Protein AF-A0A2V9A9D9-F1 (afdb_monomer)

Secondary structure (DSSP, 8-state):
--TTGGG---SSHHHHHHHHHHHHHHHHHTGGGGSTT--SS-HHHHHHHHHHHHHHHHTTT---HHHHHHHHHHHHHHHHHHHTT--HHHHHHHT--SHHHHHHHTT-------------

Foldseek 3Di:
DLPPLQPDDDPDPVSVVVSVVCVVCVVVLCCVVVDPPDDNDCVVVCVLVVVVVVVCVVVVNDDDPVRVVVVSVVVVLVVLCVVLVHDSVVVVVVPDPDPCVSCVRSVNDPDPDPDPPPDD

Sequence (120 aa):
MPAAVGKAEFSSPLANKYQKRCQKSGEKMFTFLDHDGVPWNNNNAEHAIKLFAKYRRNVDGYFTERTLQEYLVLATVFETCEFNNLNILKFMLSKETTLVGLLSMAGRKPERNFPIELCG

Structure (mmCIF, N/CA/C/O backbone):
data_AF-A0A2V9A9D9-F1
#
_entry.id   AF-A0A2V9A9D9-F1
#
loop_
_atom_site.group_PDB
_atom_site.id
_atom_site.type_symbol
_atom_site.label_atom_id
_atom_site.label_alt_id
_atom_site.label_comp_id
_atom_site.label_asym_id
_atom_site.label_entity_id
_atom_site.label_seq_id
_atom_site.pdbx_PDB_ins_code
_atom_site.Cartn_x
_atom_site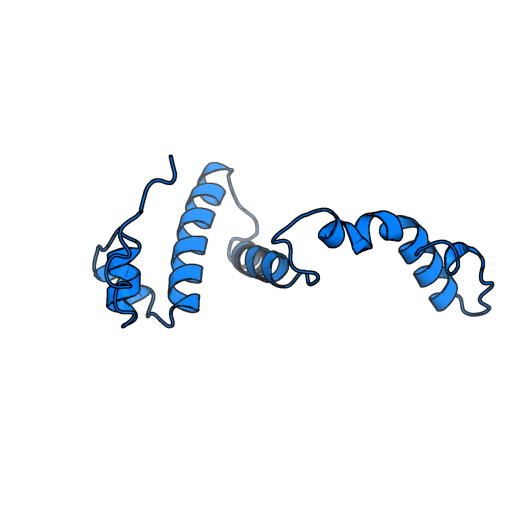.Cartn_y
_atom_site.Cartn_z
_atom_site.occupancy
_atom_site.B_iso_or_equiv
_atom_site.auth_seq_id
_atom_site.auth_comp_id
_atom_site.auth_asym_id
_atom_site.auth_atom_id
_atom_site.pdbx_PDB_model_num
ATOM 1 N N . MET A 1 1 ? 5.053 -19.189 -25.093 1.00 53.00 1 MET A N 1
ATOM 2 C CA . MET A 1 1 ? 4.813 -18.243 -26.211 1.00 53.00 1 MET A CA 1
ATOM 3 C C . MET A 1 1 ? 5.550 -16.903 -25.996 1.00 53.00 1 MET A C 1
ATOM 5 O O . MET A 1 1 ? 4.927 -15.965 -25.522 1.00 53.00 1 MET A O 1
ATOM 9 N N . PRO A 1 2 ? 6.855 -16.778 -26.338 1.00 52.12 2 PRO A N 1
ATOM 10 C CA . PRO A 1 2 ? 7.458 -15.457 -26.620 1.00 52.12 2 PRO A CA 1
ATOM 11 C C . PRO A 1 2 ? 8.317 -15.389 -27.907 1.00 52.12 2 PRO A C 1
ATOM 13 O O . PRO A 1 2 ? 8.799 -14.322 -28.277 1.00 52.12 2 PRO A O 1
ATOM 16 N N . ALA A 1 3 ? 8.501 -16.498 -28.630 1.00 53.12 3 ALA A N 1
ATOM 17 C CA . ALA A 1 3 ? 9.514 -16.602 -29.688 1.00 53.12 3 ALA A CA 1
ATOM 18 C C . ALA A 1 3 ? 9.239 -15.769 -30.962 1.00 53.12 3 ALA A C 1
ATOM 20 O O . ALA A 1 3 ? 10.168 -15.501 -31.722 1.00 53.12 3 ALA A O 1
ATOM 21 N N . ALA A 1 4 ? 7.989 -15.358 -31.210 1.00 59.34 4 ALA A N 1
ATOM 22 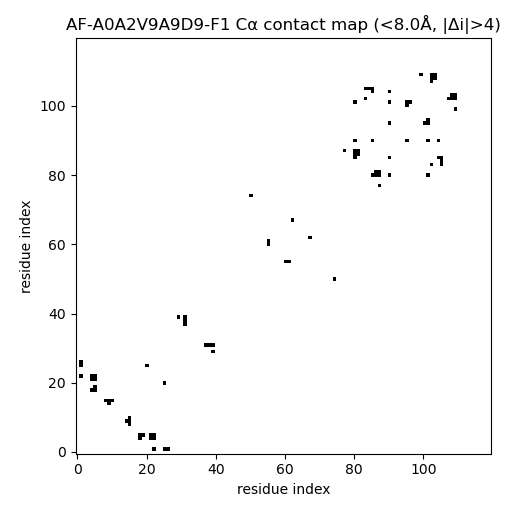C CA . ALA A 1 4 ? 7.596 -14.705 -32.463 1.00 59.34 4 ALA A CA 1
ATOM 23 C C . ALA A 1 4 ? 7.826 -13.182 -32.470 1.00 59.34 4 ALA A C 1
ATOM 25 O O . ALA A 1 4 ? 8.273 -12.631 -33.473 1.00 59.34 4 ALA A O 1
ATOM 26 N N . VAL A 1 5 ? 7.588 -12.492 -31.346 1.00 62.19 5 VAL A N 1
ATOM 27 C CA . VAL A 1 5 ? 7.702 -11.020 -31.273 1.00 62.19 5 VAL A CA 1
ATOM 28 C C . VAL A 1 5 ? 9.143 -10.559 -31.469 1.00 62.19 5 VAL A C 1
ATOM 30 O O . VAL A 1 5 ? 9.383 -9.509 -32.058 1.00 62.19 5 VAL A O 1
ATOM 33 N N . GLY A 1 6 ? 10.119 -11.348 -31.020 1.00 64.38 6 GLY A N 1
ATOM 34 C CA . GLY A 1 6 ? 11.521 -10.958 -31.090 1.00 64.38 6 GLY A CA 1
ATOM 35 C C . GLY A 1 6 ? 12.153 -10.998 -32.486 1.00 64.38 6 GLY A C 1
ATOM 36 O O . GLY A 1 6 ? 13.247 -10.471 -32.633 1.00 64.38 6 GLY A O 1
ATOM 37 N N . LYS A 1 7 ? 11.494 -11.609 -33.480 1.00 74.06 7 LYS A N 1
ATOM 38 C CA . LYS A 1 7 ? 12.039 -11.824 -34.834 1.00 74.06 7 LYS A CA 1
ATOM 39 C C . LYS A 1 7 ? 11.367 -10.978 -35.921 1.00 74.06 7 LYS A C 1
ATOM 41 O O . LYS A 1 7 ? 11.793 -11.028 -37.067 1.00 74.06 7 LYS A O 1
ATOM 46 N N . ALA A 1 8 ? 10.306 -10.248 -35.586 1.00 80.81 8 ALA A N 1
ATOM 47 C CA . ALA A 1 8 ? 9.589 -9.408 -36.540 1.00 80.81 8 ALA A CA 1
ATOM 48 C C . ALA A 1 8 ? 10.359 -8.107 -36.818 1.00 80.81 8 ALA A C 1
ATOM 50 O O . ALA A 1 8 ? 10.841 -7.469 -35.886 1.00 80.81 8 ALA A O 1
ATOM 51 N N . GLU A 1 9 ? 10.457 -7.689 -38.079 1.00 84.50 9 GLU A N 1
ATOM 52 C CA . GLU A 1 9 ? 11.030 -6.386 -38.426 1.00 84.50 9 GLU A CA 1
ATOM 53 C C . GLU A 1 9 ? 9.939 -5.316 -38.459 1.00 84.50 9 GLU A C 1
ATOM 55 O O . GLU A 1 9 ? 8.902 -5.479 -39.105 1.00 84.50 9 GLU A O 1
ATOM 60 N N . PHE A 1 10 ? 10.171 -4.204 -37.759 1.00 87.88 10 PHE A N 1
ATOM 61 C CA . PHE A 1 10 ? 9.245 -3.079 -37.730 1.00 87.88 10 PHE A CA 1
ATOM 62 C C . PHE A 1 10 ? 9.896 -1.830 -38.322 1.00 87.88 10 PHE A C 1
ATOM 64 O O . PHE A 1 10 ? 10.992 -1.435 -37.930 1.00 87.88 10 PHE A O 1
ATOM 71 N N . SER A 1 11 ? 9.186 -1.145 -39.217 1.00 88.81 11 SER A N 1
ATOM 72 C CA . SER A 1 11 ? 9.627 0.138 -39.780 1.00 88.81 11 SER A CA 1
ATOM 73 C C . SER A 1 11 ? 9.459 1.303 -38.796 1.00 88.81 11 SER A C 1
ATOM 75 O O . SER A 1 11 ? 10.197 2.284 -38.847 1.00 88.81 11 SER A O 1
ATOM 77 N N . SER A 1 12 ? 8.503 1.199 -37.865 1.00 93.50 12 SER A N 1
ATOM 78 C CA . SER A 1 12 ? 8.211 2.255 -36.893 1.00 93.50 12 SER A CA 1
ATOM 79 C C . SER A 1 12 ? 9.208 2.250 -35.725 1.00 93.50 12 SER A C 1
ATOM 81 O O . SER A 1 12 ? 9.339 1.235 -35.029 1.00 93.50 12 SER A O 1
ATOM 83 N N . PRO A 1 13 ? 9.845 3.393 -35.402 1.00 90.38 13 PRO A N 1
ATOM 84 C CA . PRO A 1 13 ? 10.693 3.518 -34.215 1.00 90.38 13 PRO A CA 1
ATOM 85 C C . PRO A 1 13 ? 9.964 3.174 -32.908 1.00 90.38 13 PRO A C 1
ATOM 87 O O . PRO A 1 13 ? 10.569 2.635 -31.980 1.00 90.38 13 PRO A O 1
ATOM 90 N N . LEU A 1 14 ? 8.660 3.462 -32.826 1.00 92.75 14 LEU A N 1
ATOM 91 C CA . LEU A 1 14 ? 7.836 3.147 -31.659 1.00 92.75 14 LEU A CA 1
ATOM 92 C C . LEU A 1 14 ? 7.626 1.634 -31.518 1.00 92.75 14 LEU A C 1
ATOM 94 O O . LEU A 1 14 ? 7.806 1.088 -30.430 1.00 92.75 14 LEU A O 1
ATOM 98 N N . ALA A 1 15 ? 7.312 0.950 -32.619 1.00 90.12 15 ALA A N 1
ATOM 99 C CA . ALA A 1 15 ? 7.154 -0.503 -32.636 1.00 90.12 15 ALA A CA 1
ATOM 100 C C . ALA A 1 15 ? 8.461 -1.217 -32.248 1.00 90.12 15 ALA A C 1
ATOM 102 O O . ALA A 1 15 ? 8.442 -2.113 -31.407 1.00 90.12 15 ALA A O 1
ATOM 103 N N . ASN A 1 16 ? 9.609 -0.732 -32.736 1.00 90.19 16 ASN A N 1
ATOM 104 C CA . ASN A 1 16 ? 10.928 -1.229 -32.330 1.00 90.19 16 ASN A CA 1
ATOM 105 C C . ASN A 1 16 ? 11.202 -1.049 -30.823 1.00 90.19 16 ASN A C 1
ATOM 107 O O . ASN A 1 16 ? 11.803 -1.917 -30.186 1.00 90.19 16 ASN A O 1
ATOM 111 N N . LYS A 1 17 ? 10.745 0.054 -30.208 1.00 91.38 17 LYS A N 1
ATOM 112 C CA . LYS A 1 17 ? 10.837 0.241 -28.745 1.00 91.38 17 LYS A CA 1
ATOM 113 C C . LYS A 1 17 ? 9.975 -0.769 -27.986 1.00 91.38 17 LYS A C 1
ATOM 115 O O . LYS A 1 17 ? 10.447 -1.341 -27.002 1.00 91.38 17 LYS A O 1
ATOM 120 N N . TYR A 1 18 ? 8.739 -0.998 -28.430 1.00 89.94 18 TYR A N 1
ATOM 121 C CA . TYR A 1 18 ? 7.860 -1.993 -27.811 1.00 89.94 18 TYR A CA 1
ATOM 122 C C . TYR A 1 18 ? 8.417 -3.409 -27.950 1.00 89.94 18 TYR A C 1
ATOM 124 O O . TYR A 1 18 ? 8.463 -4.126 -26.956 1.00 89.94 18 TYR A O 1
ATOM 132 N N . GLN A 1 19 ? 8.938 -3.778 -29.123 1.00 89.50 19 GLN A N 1
ATOM 133 C CA . GLN A 1 19 ? 9.585 -5.070 -29.345 1.00 89.50 19 GLN A CA 1
ATOM 134 C C . GLN A 1 19 ? 10.734 -5.313 -28.359 1.00 89.50 19 GLN A C 1
ATOM 136 O O . GLN A 1 19 ? 10.745 -6.334 -27.672 1.00 89.50 19 GLN A O 1
ATOM 141 N N . LYS A 1 20 ? 11.658 -4.350 -28.225 1.00 88.50 20 LYS A N 1
ATOM 142 C CA . LYS A 1 20 ? 12.773 -4.431 -27.264 1.00 88.50 20 LYS A CA 1
ATOM 143 C C . LYS A 1 20 ? 12.283 -4.589 -25.824 1.00 88.50 20 LYS A C 1
ATOM 145 O O . LYS A 1 20 ? 12.862 -5.348 -25.048 1.00 88.50 20 LYS A O 1
ATOM 150 N N . ARG A 1 21 ? 11.205 -3.891 -25.448 1.00 88.38 21 ARG A N 1
ATOM 151 C CA . ARG A 1 21 ? 10.607 -4.008 -24.110 1.00 88.38 21 ARG A CA 1
ATOM 152 C C . ARG A 1 21 ? 9.985 -5.387 -23.889 1.00 88.38 21 ARG A C 1
ATOM 154 O O . ARG A 1 21 ? 10.241 -5.987 -22.853 1.00 88.38 21 ARG A O 1
ATOM 161 N N . CYS A 1 22 ? 9.228 -5.904 -24.854 1.00 87.44 22 CYS A N 1
ATOM 162 C CA . CYS A 1 22 ? 8.637 -7.240 -24.788 1.00 87.44 22 CYS A CA 1
ATOM 163 C C . CYS A 1 22 ? 9.705 -8.339 -24.733 1.00 87.44 22 CYS A C 1
ATOM 165 O O . CYS A 1 22 ? 9.540 -9.286 -23.980 1.00 87.44 22 CYS A O 1
ATOM 167 N N . GLN A 1 23 ? 10.819 -8.203 -25.458 1.00 86.88 23 GLN A N 1
ATOM 168 C CA . GLN A 1 23 ? 11.952 -9.131 -25.350 1.00 86.88 23 GLN A CA 1
ATOM 169 C C . GLN A 1 23 ? 12.575 -9.096 -23.947 1.00 86.88 23 GLN A C 1
ATOM 171 O O . GLN A 1 23 ? 12.781 -10.139 -23.340 1.00 86.88 23 GLN A O 1
ATOM 176 N N . LYS A 1 24 ? 12.831 -7.898 -23.402 1.00 86.06 24 LYS A N 1
ATOM 177 C CA . LYS A 1 24 ? 13.447 -7.736 -22.074 1.00 86.06 24 LYS A CA 1
ATOM 178 C C . LYS A 1 24 ? 12.546 -8.207 -20.929 1.00 86.06 24 LYS A C 1
ATOM 180 O O . LYS A 1 24 ? 13.035 -8.707 -19.921 1.00 86.06 24 LYS A O 1
ATOM 185 N N . SER A 1 25 ? 11.245 -7.955 -21.034 1.00 82.88 25 SER A N 1
ATOM 186 C CA . SER A 1 25 ? 10.277 -8.192 -19.958 1.00 82.88 25 SER A CA 1
ATOM 187 C C . SER A 1 25 ? 9.456 -9.467 -20.147 1.00 82.88 25 SER A C 1
ATOM 189 O O . SER A 1 25 ? 8.756 -9.852 -19.219 1.00 82.88 25 SER A O 1
ATOM 191 N N . GLY A 1 26 ? 9.527 -10.111 -21.314 1.00 80.94 26 GLY A N 1
ATOM 192 C CA . GLY A 1 26 ? 8.623 -11.187 -21.726 1.00 80.94 26 GLY A CA 1
ATOM 193 C C . GLY A 1 26 ? 8.647 -12.403 -20.811 1.00 80.94 26 GLY A C 1
ATOM 194 O O . GLY A 1 26 ? 7.585 -12.8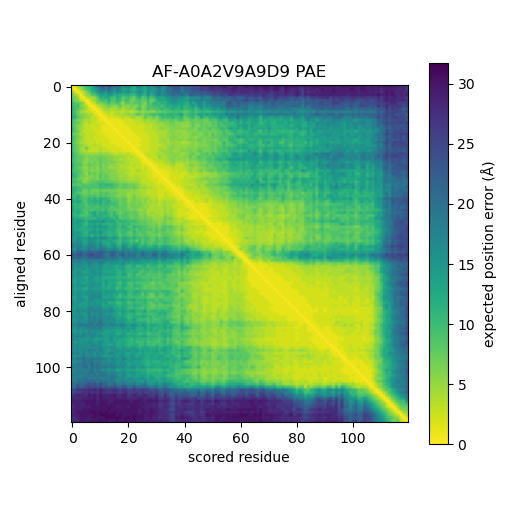97 -20.451 1.00 80.94 26 GLY A O 1
ATOM 195 N N . GLU A 1 27 ? 9.832 -12.826 -20.365 1.00 77.56 27 GLU A N 1
ATOM 196 C CA . GLU A 1 27 ? 9.980 -13.925 -19.397 1.00 77.56 27 GLU A CA 1
ATOM 197 C C . GLU A 1 27 ? 9.275 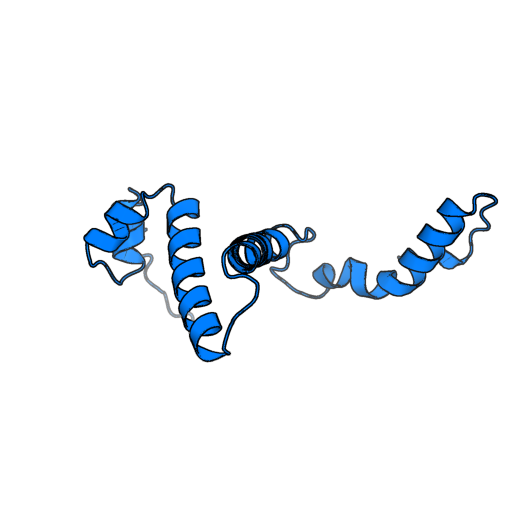-13.621 -18.070 1.00 77.56 27 GLU A C 1
ATOM 199 O O . GLU A 1 27 ? 8.676 -14.499 -17.464 1.00 77.56 27 GLU A O 1
ATOM 204 N N . LYS A 1 28 ? 9.278 -12.352 -17.649 1.00 82.56 28 LYS A N 1
ATOM 205 C CA . LYS A 1 28 ? 8.645 -11.899 -16.403 1.00 82.56 28 LYS A CA 1
ATOM 206 C C . LYS A 1 28 ? 7.163 -11.564 -16.563 1.00 82.56 28 LYS A C 1
ATOM 208 O O . LYS A 1 28 ? 6.487 -11.312 -15.577 1.00 82.56 28 LYS A O 1
ATOM 213 N N . MET A 1 29 ? 6.660 -11.492 -17.795 1.00 82.75 29 MET A N 1
ATOM 214 C CA . MET A 1 29 ? 5.308 -11.002 -18.080 1.00 82.75 29 MET A CA 1
ATOM 215 C C . MET A 1 29 ? 4.231 -12.041 -17.755 1.00 82.75 29 MET A C 1
ATOM 217 O O . MET A 1 29 ? 3.076 -11.680 -17.550 1.00 82.75 29 MET A O 1
ATOM 221 N N . PHE A 1 30 ? 4.620 -13.315 -17.702 1.00 84.19 30 PHE A N 1
ATOM 222 C CA . PHE A 1 30 ? 3.727 -14.453 -17.497 1.00 84.19 30 PHE A CA 1
ATOM 223 C C . PHE A 1 30 ? 4.033 -15.240 -16.221 1.00 84.19 30 PHE A C 1
ATOM 225 O O . PHE A 1 30 ? 3.489 -16.320 -16.048 1.00 84.19 30 PHE A O 1
ATOM 232 N N . THR A 1 31 ? 4.850 -14.702 -15.312 1.00 86.25 31 THR A N 1
ATOM 233 C CA . THR A 1 31 ? 5.229 -15.383 -14.059 1.00 86.25 31 THR A CA 1
ATOM 234 C C . THR A 1 31 ? 4.035 -15.728 -13.174 1.00 86.25 31 THR A C 1
ATOM 236 O O . THR A 1 31 ? 4.114 -16.649 -12.375 1.00 86.25 31 THR A O 1
ATOM 239 N N . PHE A 1 32 ? 2.906 -15.030 -13.319 1.00 85.06 32 PHE A N 1
ATOM 240 C CA . PHE A 1 32 ? 1.663 -15.381 -12.627 1.00 85.06 32 PHE A CA 1
ATOM 241 C C . PHE A 1 32 ? 1.111 -16.760 -13.037 1.00 85.06 32 PHE A C 1
ATOM 243 O O . PHE A 1 32 ? 0.333 -17.333 -12.290 1.00 85.06 32 PHE A O 1
ATOM 250 N N . LEU A 1 33 ? 1.495 -17.302 -14.202 1.00 89.06 33 LEU A N 1
ATOM 251 C CA . LEU A 1 33 ? 1.138 -18.669 -14.605 1.00 89.06 33 LEU A CA 1
ATOM 252 C C . LEU A 1 33 ? 1.901 -19.728 -13.800 1.00 89.06 33 LEU A C 1
ATOM 254 O O . LEU A 1 33 ? 1.434 -20.857 -13.705 1.00 89.06 33 LEU A O 1
ATOM 258 N N . ASP A 1 34 ? 3.048 -19.359 -13.227 1.00 90.88 34 ASP A N 1
ATOM 259 C CA . ASP A 1 34 ? 3.900 -20.246 -12.432 1.00 90.88 34 ASP A CA 1
ATOM 260 C C . ASP A 1 34 ? 3.589 -20.160 -10.922 1.00 90.88 34 ASP A C 1
ATOM 262 O O . ASP A 1 34 ? 4.198 -20.867 -10.117 1.00 90.88 34 ASP A O 1
ATOM 266 N N . HIS A 1 35 ? 2.662 -19.283 -10.512 1.00 88.44 35 HIS A N 1
ATOM 267 C CA . HIS A 1 35 ? 2.337 -19.021 -9.110 1.00 88.44 35 HIS A CA 1
ATOM 268 C C . HIS A 1 35 ? 0.823 -18.994 -8.869 1.00 88.44 35 HIS A C 1
ATOM 270 O O . HIS A 1 35 ? 0.129 -18.063 -9.284 1.00 88.44 35 HIS A O 1
ATOM 276 N N . ASP A 1 36 ? 0.320 -19.968 -8.110 1.00 91.00 36 ASP A N 1
ATOM 277 C CA . ASP A 1 36 ? -1.088 -20.013 -7.719 1.00 91.00 36 ASP A CA 1
ATOM 278 C C . ASP A 1 36 ? -1.493 -18.796 -6.873 1.00 91.00 36 ASP A C 1
ATOM 280 O O . ASP A 1 36 ? -0.747 -18.306 -6.023 1.00 91.00 36 ASP A O 1
ATOM 284 N N . GLY A 1 37 ? -2.710 -18.297 -7.108 1.00 86.25 37 GLY A N 1
ATOM 285 C CA . GLY A 1 37 ? -3.277 -17.164 -6.369 1.00 86.25 37 GLY A CA 1
ATOM 286 C C . GLY A 1 37 ? -2.738 -15.784 -6.767 1.00 86.25 37 GLY A C 1
ATOM 287 O O . GLY A 1 37 ? -3.219 -14.779 -6.240 1.00 86.25 37 GLY A O 1
ATOM 288 N N . VAL A 1 38 ? -1.794 -15.693 -7.712 1.00 85.69 38 VAL A N 1
ATOM 289 C CA . VAL A 1 38 ? -1.313 -14.410 -8.240 1.00 85.69 38 VAL A CA 1
ATOM 290 C C . VAL A 1 38 ? -2.212 -13.952 -9.396 1.00 85.69 38 VAL A C 1
ATOM 292 O O . VAL A 1 38 ? -2.316 -14.641 -10.413 1.00 85.69 38 VAL A O 1
ATOM 295 N N . PRO A 1 39 ? -2.880 -12.788 -9.294 1.00 86.50 39 PRO A N 1
ATOM 296 C CA . PRO A 1 39 ? -3.709 -12.287 -10.381 1.00 86.50 39 PRO A CA 1
ATOM 297 C C . PRO A 1 39 ? -2.850 -11.885 -11.586 1.00 86.50 39 PRO A C 1
ATOM 299 O O . PRO A 1 39 ? -1.756 -11.344 -11.448 1.00 86.50 39 PRO A O 1
ATOM 302 N N . TRP A 1 40 ? -3.398 -12.064 -12.788 1.00 86.31 40 TRP A N 1
ATOM 303 C CA . TRP A 1 40 ? -2.764 -11.631 -14.041 1.00 86.31 40 TRP A CA 1
ATOM 304 C C . TRP A 1 40 ? -2.598 -10.103 -14.146 1.00 86.31 40 TRP A C 1
ATOM 306 O O . TRP A 1 40 ? -1.812 -9.616 -14.959 1.00 86.31 40 TRP A O 1
ATOM 316 N N . ASN A 1 41 ? -3.362 -9.335 -13.358 1.00 86.62 41 ASN A N 1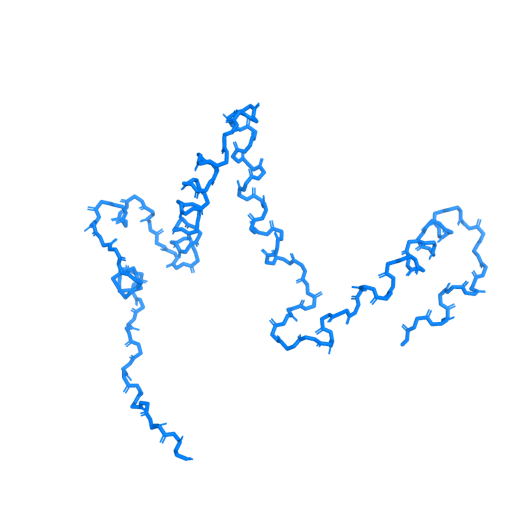
ATOM 317 C CA . ASN A 1 41 ? -3.330 -7.876 -13.341 1.00 86.62 41 ASN A CA 1
ATOM 318 C C . ASN A 1 41 ? -2.599 -7.346 -12.100 1.00 86.62 41 ASN A C 1
ATOM 320 O O . ASN A 1 41 ? -2.663 -7.922 -11.018 1.00 86.62 41 ASN A O 1
ATOM 324 N N . ASN A 1 42 ? -1.947 -6.193 -12.252 1.00 85.38 42 ASN A N 1
ATOM 325 C CA . ASN A 1 42 ? -1.151 -5.571 -11.195 1.00 85.38 42 ASN A CA 1
ATOM 326 C C . ASN A 1 42 ? -1.964 -4.627 -10.284 1.00 85.38 42 ASN A C 1
ATOM 328 O O . ASN A 1 42 ? -1.383 -3.819 -9.557 1.00 85.38 42 ASN A O 1
ATOM 332 N N . ASN A 1 43 ? -3.301 -4.687 -10.319 1.00 86.69 43 ASN A N 1
ATOM 333 C CA . ASN A 1 43 ? -4.143 -3.713 -9.618 1.00 86.69 43 ASN A CA 1
ATOM 334 C C . ASN A 1 43 ? -3.878 -3.731 -8.109 1.00 86.69 43 ASN A C 1
ATOM 336 O O . ASN A 1 43 ? -3.756 -2.669 -7.506 1.00 86.69 43 ASN A O 1
ATOM 340 N N . ASN A 1 44 ? -3.711 -4.916 -7.514 1.00 81.56 44 ASN A N 1
ATOM 341 C CA . ASN A 1 44 ? -3.457 -5.054 -6.078 1.00 81.56 44 ASN A CA 1
ATOM 342 C C . ASN A 1 44 ? -2.162 -4.342 -5.651 1.00 81.56 44 ASN A C 1
ATOM 344 O O . ASN A 1 44 ? -2.163 -3.589 -4.680 1.00 81.56 44 ASN A O 1
ATOM 348 N N . ALA A 1 45 ? -1.070 -4.512 -6.405 1.00 82.88 45 ALA A N 1
ATOM 349 C CA . ALA A 1 45 ? 0.194 -3.847 -6.091 1.00 82.88 45 ALA A CA 1
ATOM 350 C C . ALA A 1 45 ? 0.120 -2.331 -6.329 1.00 82.88 45 ALA A C 1
ATOM 352 O O . ALA A 1 45 ? 0.660 -1.550 -5.546 1.00 82.88 45 ALA A O 1
ATOM 353 N N . GLU A 1 46 ? -0.569 -1.890 -7.388 1.00 85.56 46 GLU A N 1
ATOM 354 C CA . GLU A 1 46 ? -0.810 -0.464 -7.607 1.00 85.56 46 GLU A CA 1
ATOM 355 C C . GLU A 1 46 ? -1.614 0.165 -6.472 1.00 85.56 46 GLU A C 1
ATOM 357 O O . GLU A 1 46 ? -1.289 1.271 -6.046 1.00 85.56 46 GLU A O 1
ATOM 362 N N . HIS A 1 47 ? -2.662 -0.510 -5.996 1.00 81.81 47 HIS A N 1
ATOM 363 C CA . HIS A 1 47 ? -3.473 -0.051 -4.871 1.00 81.81 47 HIS A CA 1
ATOM 364 C C . HIS A 1 47 ? -2.624 0.105 -3.605 1.00 81.81 47 HIS A C 1
ATOM 366 O O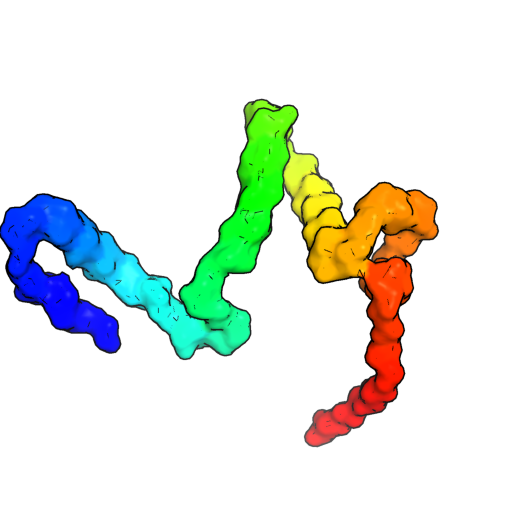 . HIS A 1 47 ? -2.598 1.202 -3.039 1.00 81.81 47 HIS A O 1
ATOM 372 N N . ALA A 1 48 ? -1.826 -0.911 -3.263 1.00 79.75 48 ALA A N 1
ATOM 373 C CA . ALA A 1 48 ? -0.923 -0.867 -2.114 1.00 79.75 48 ALA A CA 1
ATOM 374 C C . ALA A 1 48 ? 0.088 0.299 -2.196 1.00 79.75 48 ALA A C 1
ATOM 376 O O . ALA A 1 48 ? 0.310 1.026 -1.227 1.00 79.75 48 ALA A O 1
ATOM 377 N N . ILE A 1 49 ? 0.676 0.544 -3.375 1.00 82.56 49 ILE A N 1
ATOM 378 C CA . ILE A 1 49 ? 1.673 1.613 -3.563 1.00 82.56 49 ILE A CA 1
ATOM 379 C C . ILE A 1 49 ? 1.022 3.005 -3.655 1.00 82.56 49 ILE A C 1
ATOM 381 O O . ILE A 1 49 ? 1.632 3.997 -3.246 1.00 82.56 49 ILE A O 1
ATOM 385 N N . LYS A 1 50 ? -0.212 3.123 -4.169 1.00 84.19 50 LYS A N 1
ATOM 386 C CA . LYS A 1 50 ? -0.919 4.410 -4.330 1.00 84.19 50 LYS A CA 1
ATOM 387 C C . LYS A 1 50 ? -1.083 5.139 -3.001 1.00 84.19 50 LYS A C 1
ATOM 389 O O . LYS A 1 50 ? -0.909 6.360 -2.962 1.00 84.19 50 LYS A O 1
ATOM 394 N N . LEU A 1 51 ? -1.406 4.415 -1.932 1.00 78.56 51 LEU A N 1
ATOM 395 C CA . LEU A 1 51 ? -1.594 4.995 -0.605 1.00 78.56 51 LEU A CA 1
ATOM 396 C C . LEU A 1 51 ? -0.283 5.604 -0.083 1.00 78.56 51 LEU A C 1
ATOM 398 O O . LEU A 1 51 ? -0.242 6.781 0.283 1.00 78.56 51 LEU A O 1
ATOM 402 N N . PHE A 1 52 ? 0.815 4.856 -0.207 1.00 79.31 52 PHE A N 1
ATOM 403 C CA . PHE A 1 52 ? 2.156 5.332 0.127 1.00 79.31 52 PHE A CA 1
ATOM 404 C C . PHE A 1 52 ? 2.590 6.534 -0.728 1.00 79.31 52 PHE A C 1
ATOM 406 O O . PHE A 1 52 ? 3.100 7.524 -0.204 1.00 79.31 52 PHE A O 1
ATOM 413 N N . ALA A 1 53 ? 2.350 6.501 -2.041 1.00 84.38 53 ALA A N 1
ATOM 414 C CA . ALA A 1 53 ? 2.709 7.596 -2.941 1.00 84.38 53 ALA A CA 1
ATOM 415 C C . ALA A 1 53 ? 1.958 8.901 -2.620 1.00 84.38 53 ALA A C 1
ATOM 417 O O . ALA A 1 53 ? 2.524 9.987 -2.768 1.00 84.38 53 ALA A O 1
ATOM 418 N N . LYS A 1 54 ? 0.695 8.814 -2.176 1.00 82.88 54 LYS A N 1
ATOM 419 C CA . LYS A 1 54 ? -0.067 9.971 -1.680 1.00 82.88 54 LYS A CA 1
ATOM 420 C C . LYS A 1 54 ? 0.538 10.511 -0.387 1.00 82.88 54 LYS A C 1
ATOM 422 O O . LYS A 1 54 ? 0.795 11.705 -0.297 1.00 82.88 54 LYS A O 1
ATOM 427 N N . TYR A 1 55 ? 0.821 9.639 0.575 1.00 81.75 55 TYR A N 1
ATOM 428 C CA . TYR A 1 55 ? 1.380 10.043 1.862 1.00 81.75 55 TYR A CA 1
ATOM 429 C C . TYR A 1 55 ? 2.775 10.659 1.742 1.00 81.75 55 TYR A C 1
ATOM 431 O O . TYR A 1 55 ? 3.030 11.710 2.321 1.00 81.75 55 TYR A O 1
ATOM 439 N N . ARG A 1 56 ? 3.647 10.092 0.901 1.00 83.62 56 ARG A N 1
ATOM 440 C CA . ARG A 1 56 ? 4.979 10.647 0.627 1.00 83.62 56 ARG A CA 1
ATOM 441 C C . ARG A 1 56 ? 4.938 12.101 0.156 1.00 83.62 56 ARG A C 1
ATOM 443 O O . ARG A 1 56 ? 5.815 12.865 0.544 1.00 83.62 56 ARG A O 1
ATOM 450 N N . ARG A 1 57 ? 3.948 12.483 -0.661 1.00 84.38 57 ARG A N 1
ATOM 451 C CA . ARG A 1 57 ? 3.778 13.879 -1.103 1.00 84.38 57 ARG A CA 1
ATOM 452 C C . ARG A 1 57 ? 3.369 14.819 0.029 1.00 84.38 57 ARG A C 1
ATOM 454 O O . ARG A 1 57 ? 3.697 15.990 -0.044 1.00 84.38 57 ARG A O 1
ATOM 461 N N . ASN A 1 58 ? 2.666 14.320 1.042 1.00 80.69 58 ASN A N 1
ATOM 462 C CA . ASN A 1 58 ? 2.157 15.143 2.140 1.00 80.69 58 ASN A CA 1
ATOM 463 C C . ASN A 1 58 ? 3.192 15.376 3.253 1.00 80.69 58 ASN A C 1
ATOM 465 O O . ASN A 1 58 ? 2.997 16.262 4.074 1.00 80.69 58 ASN A O 1
ATOM 469 N N . VAL A 1 59 ? 4.253 14.563 3.312 1.00 79.12 59 VAL A N 1
ATOM 470 C CA . VAL A 1 59 ? 5.281 14.596 4.376 1.00 79.12 59 VAL A CA 1
ATOM 471 C C . VAL A 1 59 ? 6.661 14.972 3.807 1.00 79.12 59 VAL A C 1
ATOM 473 O O . VAL A 1 59 ? 7.691 14.718 4.424 1.00 79.12 59 VAL A O 1
ATOM 476 N N . ASP A 1 60 ? 6.705 15.520 2.587 1.00 78.00 60 ASP A N 1
ATOM 477 C CA . ASP A 1 60 ? 7.930 15.938 1.879 1.00 78.00 60 ASP A CA 1
ATOM 478 C C . ASP A 1 60 ? 9.048 14.874 1.828 1.00 78.00 60 ASP A C 1
ATOM 480 O O . ASP A 1 60 ? 10.230 15.169 1.670 1.00 78.00 60 ASP A O 1
ATOM 484 N N . GLY A 1 61 ? 8.679 13.593 1.919 1.00 71.44 61 GLY A N 1
ATOM 485 C CA . GLY A 1 61 ? 9.619 12.472 1.878 1.00 71.44 61 GLY A CA 1
ATOM 486 C C . GLY A 1 61 ? 10.453 12.245 3.143 1.00 71.44 61 GLY A C 1
ATOM 487 O O . GLY A 1 61 ? 11.328 11.378 3.110 1.00 71.44 61 GLY A O 1
ATOM 488 N N . TY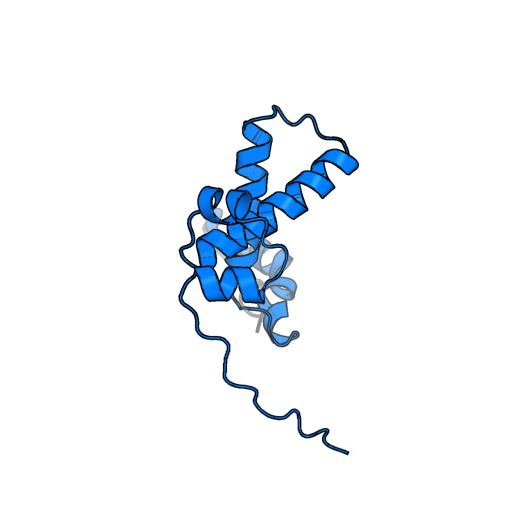R A 1 62 ? 10.189 12.949 4.246 1.00 75.62 62 TYR A N 1
ATOM 489 C CA . TYR A 1 62 ? 10.897 12.737 5.510 1.00 75.62 62 TYR A CA 1
ATOM 490 C C . TYR A 1 62 ? 10.348 11.516 6.254 1.00 75.62 62 TYR A C 1
ATOM 492 O O . TYR A 1 62 ? 9.358 11.599 6.980 1.00 75.62 62 TYR A O 1
ATOM 500 N N . PHE A 1 63 ? 11.020 10.373 6.102 1.00 81.38 63 PHE A N 1
ATOM 501 C CA . PHE A 1 63 ? 10.698 9.149 6.834 1.00 81.38 63 PHE A CA 1
ATOM 502 C C . PHE A 1 63 ? 11.941 8.513 7.448 1.00 81.38 63 PHE A C 1
ATOM 504 O O . PHE A 1 63 ? 13.017 8.501 6.856 1.00 81.38 63 PHE A O 1
ATOM 511 N N . THR A 1 64 ? 11.755 7.932 8.628 1.00 87.88 64 THR A N 1
ATOM 512 C CA . THR A 1 64 ? 12.650 6.913 9.179 1.00 87.88 64 THR A CA 1
ATOM 513 C C . THR A 1 64 ? 12.039 5.544 8.901 1.00 87.88 64 THR A C 1
ATOM 515 O O . THR A 1 64 ? 10.833 5.441 8.676 1.00 87.88 64 THR A O 1
ATOM 518 N N . GLU A 1 65 ? 12.836 4.479 8.951 1.00 88.50 65 GLU A N 1
ATOM 519 C CA . GLU A 1 65 ? 12.315 3.113 8.819 1.00 88.50 65 GLU A CA 1
ATOM 520 C C . GLU A 1 65 ? 11.189 2.833 9.829 1.00 88.50 65 GLU A C 1
ATOM 522 O O . GLU A 1 65 ? 10.129 2.335 9.454 1.00 88.50 65 GLU A O 1
ATOM 527 N N . ARG A 1 66 ? 11.372 3.257 11.086 1.00 91.06 66 ARG A N 1
ATOM 528 C CA . ARG A 1 66 ? 10.371 3.110 12.150 1.00 91.06 66 ARG A CA 1
ATOM 529 C C . ARG A 1 66 ? 9.055 3.810 11.811 1.00 91.06 66 ARG A C 1
ATOM 531 O O . ARG A 1 66 ? 8.001 3.185 11.849 1.00 91.06 66 ARG A O 1
ATOM 538 N N . THR A 1 67 ? 9.106 5.097 11.460 1.00 87.94 67 THR A N 1
ATOM 539 C CA . THR A 1 67 ? 7.883 5.863 11.159 1.00 87.94 67 THR A CA 1
ATOM 540 C C . THR A 1 67 ? 7.175 5.339 9.913 1.00 87.94 67 THR A C 1
ATOM 542 O O . THR A 1 67 ? 5.950 5.397 9.828 1.00 87.94 67 THR A O 1
ATOM 545 N N . LEU A 1 68 ? 7.925 4.784 8.957 1.00 88.12 68 LEU A N 1
ATOM 546 C CA . LEU A 1 68 ? 7.354 4.127 7.790 1.00 88.12 68 LEU A CA 1
ATOM 547 C C . LEU A 1 68 ? 6.630 2.826 8.162 1.00 88.12 68 LEU A C 1
ATOM 549 O O . LEU A 1 68 ? 5.516 2.607 7.694 1.00 88.12 68 LEU A O 1
ATOM 553 N N . GLN A 1 69 ? 7.221 1.987 9.013 1.00 89.81 69 GLN A N 1
ATOM 554 C CA . GLN A 1 69 ? 6.580 0.761 9.500 1.00 89.81 69 GLN A CA 1
ATOM 555 C C . GLN A 1 69 ? 5.285 1.067 10.268 1.00 89.81 69 GLN A C 1
ATOM 557 O O . GLN A 1 69 ? 4.252 0.460 9.991 1.00 89.81 69 GLN A O 1
ATOM 562 N N . GLU A 1 70 ? 5.310 2.056 11.166 1.00 90.38 70 GLU A N 1
ATOM 563 C CA . GLU A 1 70 ? 4.126 2.522 11.906 1.00 90.38 70 GLU A CA 1
ATOM 564 C C . GLU A 1 70 ? 3.024 3.015 10.953 1.00 90.38 70 GLU A C 1
ATOM 566 O O . GLU A 1 70 ? 1.853 2.655 11.095 1.00 90.38 70 GLU A O 1
ATOM 571 N N . TYR A 1 71 ? 3.401 3.789 9.931 1.00 88.62 71 TYR A N 1
ATOM 572 C CA . TYR A 1 71 ? 2.466 4.255 8.914 1.00 88.62 71 TYR A CA 1
ATOM 573 C C . TYR A 1 71 ? 1.859 3.105 8.100 1.00 88.62 71 TYR A C 1
ATOM 575 O O . TYR A 1 71 ? 0.659 3.119 7.835 1.00 88.62 71 TYR A O 1
ATOM 583 N N . LEU A 1 72 ? 2.652 2.101 7.715 1.00 89.31 72 LEU A N 1
ATOM 584 C CA . LEU A 1 72 ? 2.162 0.958 6.939 1.00 89.31 72 LEU A CA 1
ATOM 585 C C . LEU A 1 72 ? 1.124 0.139 7.716 1.00 89.31 72 LEU A C 1
ATOM 587 O O . LEU A 1 72 ? 0.142 -0.302 7.126 1.00 89.31 72 LEU A O 1
ATOM 591 N N . VAL A 1 73 ? 1.284 -0.009 9.033 1.00 90.94 73 VAL A N 1
ATOM 592 C CA . VAL A 1 73 ? 0.262 -0.641 9.885 1.00 90.94 73 VAL A CA 1
ATOM 593 C C . VAL A 1 73 ? -1.034 0.172 9.883 1.00 90.94 73 VAL A C 1
ATOM 595 O O . VAL A 1 73 ? -2.120 -0.380 9.735 1.00 90.94 73 VAL A O 1
ATOM 598 N N . LEU A 1 74 ? -0.947 1.497 10.003 1.00 90.25 74 LEU A N 1
ATOM 599 C CA . LEU A 1 74 ? -2.130 2.356 9.949 1.00 90.25 74 LEU A CA 1
ATOM 600 C C . LEU A 1 74 ? -2.822 2.299 8.575 1.00 90.25 74 LEU A C 1
ATOM 602 O O . LEU A 1 74 ? -4.048 2.242 8.480 1.00 90.25 74 LEU A O 1
ATOM 606 N N . ALA A 1 75 ? -2.023 2.287 7.510 1.00 88.69 75 ALA A N 1
ATOM 607 C CA . ALA A 1 75 ? -2.474 2.213 6.130 1.00 88.69 75 ALA A CA 1
ATOM 608 C C . ALA A 1 75 ? -3.267 0.928 5.846 1.00 88.69 75 ALA A C 1
ATOM 610 O O . ALA A 1 75 ? -4.335 1.009 5.241 1.00 88.69 75 ALA A O 1
ATOM 611 N N . THR A 1 76 ? -2.808 -0.231 6.328 1.00 88.75 76 THR A N 1
ATOM 612 C CA . THR A 1 76 ? -3.532 -1.502 6.144 1.00 88.75 76 THR A CA 1
ATOM 613 C C . THR A 1 76 ? -4.861 -1.525 6.899 1.00 88.75 76 THR A C 1
ATOM 615 O O . THR A 1 76 ? -5.852 -2.042 6.378 1.00 88.75 76 THR A O 1
ATOM 618 N N . VAL A 1 77 ? -4.933 -0.914 8.087 1.00 90.06 77 VAL A N 1
ATOM 619 C CA . VAL A 1 77 ? -6.194 -0.756 8.833 1.00 90.06 77 VAL A CA 1
ATOM 620 C C . VAL A 1 77 ? -7.187 0.113 8.058 1.00 90.06 77 VAL A C 1
ATOM 622 O O . VAL A 1 77 ? -8.354 -0.259 7.921 1.00 90.06 77 VAL A O 1
ATOM 625 N N . PHE A 1 78 ? -6.737 1.249 7.517 1.00 89.69 78 PHE A N 1
ATOM 626 C CA . PHE A 1 78 ? -7.584 2.133 6.710 1.00 89.69 78 PHE A CA 1
ATOM 627 C C . PHE A 1 78 ? -8.072 1.447 5.440 1.00 89.69 78 PHE A C 1
ATOM 629 O O . PHE A 1 78 ? -9.262 1.486 5.145 1.00 89.69 78 PHE A O 1
ATOM 636 N N . GLU A 1 79 ? -7.176 0.770 4.729 1.00 87.25 79 GLU A N 1
ATOM 637 C CA . GLU A 1 79 ? -7.517 0.034 3.518 1.00 87.25 79 GLU A CA 1
ATOM 638 C C . GLU A 1 79 ? -8.537 -1.078 3.815 1.00 87.25 79 GLU A C 1
ATOM 640 O O . GLU A 1 79 ? -9.528 -1.217 3.102 1.00 87.25 79 GLU A O 1
ATOM 645 N N . THR A 1 80 ? -8.382 -1.793 4.933 1.00 89.00 80 THR A N 1
ATOM 646 C CA . THR A 1 80 ? -9.358 -2.798 5.383 1.00 89.00 80 THR A CA 1
ATOM 647 C C . THR A 1 80 ? -10.720 -2.173 5.696 1.00 89.00 80 THR A C 1
ATOM 649 O O . THR A 1 80 ? -11.749 -2.755 5.353 1.00 89.00 80 THR A O 1
ATOM 652 N N . CYS A 1 81 ? -10.764 -0.990 6.317 1.00 91.06 81 CYS A N 1
ATOM 653 C CA . CYS A 1 81 ? -12.022 -0.278 6.555 1.00 91.06 81 CYS A CA 1
ATOM 654 C C . CYS A 1 81 ? -12.705 0.106 5.233 1.00 91.06 81 CYS A C 1
ATOM 656 O O . CYS A 1 81 ? -13.886 -0.188 5.052 1.00 91.06 81 CYS A O 1
ATOM 658 N N . GLU A 1 82 ? -11.959 0.686 4.290 1.00 88.44 82 GLU A N 1
ATOM 659 C CA . GLU A 1 82 ? -12.465 1.075 2.967 1.00 88.44 82 GLU A CA 1
ATOM 660 C C . GLU A 1 82 ? -13.004 -0.136 2.187 1.00 88.44 82 GLU A C 1
ATOM 662 O O . GLU A 1 82 ? -14.131 -0.105 1.694 1.00 88.44 82 GLU A O 1
ATOM 667 N N . PHE A 1 83 ? -12.270 -1.257 2.162 1.00 86.88 83 PHE A N 1
ATOM 668 C CA . PHE A 1 83 ? -12.717 -2.509 1.529 1.00 86.88 83 PHE A CA 1
ATOM 669 C C . PHE A 1 83 ? -14.008 -3.081 2.130 1.00 86.88 83 PHE A C 1
ATOM 671 O O . PHE A 1 83 ? -14.733 -3.829 1.468 1.00 86.88 83 PHE A O 1
ATOM 678 N N . ASN A 1 84 ? -14.297 -2.758 3.390 1.00 88.62 84 ASN A N 1
ATOM 679 C CA . ASN A 1 84 ? -15.498 -3.190 4.095 1.00 88.62 84 ASN A CA 1
ATOM 680 C C . ASN A 1 84 ? -16.571 -2.091 4.177 1.00 88.62 84 ASN A C 1
ATOM 682 O O . ASN A 1 84 ? -17.562 -2.277 4.878 1.00 88.62 84 ASN A O 1
ATOM 686 N N . ASN A 1 85 ? -16.408 -0.978 3.450 1.00 90.06 85 ASN A N 1
ATOM 687 C CA . ASN A 1 85 ? -17.326 0.164 3.450 1.00 90.06 85 ASN A CA 1
ATOM 688 C C . ASN A 1 85 ? -17.609 0.708 4.867 1.00 90.06 85 ASN A C 1
ATOM 690 O O . ASN A 1 85 ? -18.734 1.068 5.222 1.00 90.06 85 ASN A O 1
ATOM 694 N N . LEU A 1 86 ? -16.568 0.722 5.700 1.00 92.50 86 LEU A N 1
ATOM 695 C CA . LEU A 1 86 ? -16.605 1.174 7.080 1.00 92.50 86 LEU A CA 1
ATOM 696 C C . LEU A 1 86 ? -1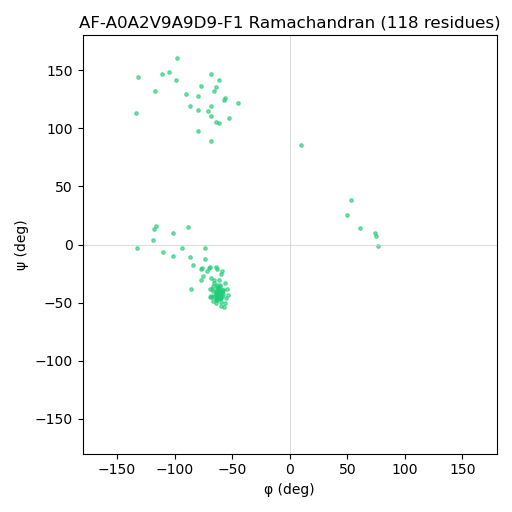6.087 2.596 7.224 1.00 92.50 86 LEU A C 1
ATOM 698 O O . LEU A 1 86 ? -15.060 2.968 6.665 1.00 92.50 86 LEU A O 1
ATOM 702 N N . ASN A 1 87 ? -16.736 3.369 8.093 1.00 92.75 87 ASN A N 1
ATOM 703 C CA . ASN A 1 87 ? -16.198 4.658 8.494 1.00 92.75 87 ASN A CA 1
ATOM 704 C C . ASN A 1 87 ? -14.967 4.466 9.400 1.00 92.75 87 ASN A C 1
ATOM 706 O O . ASN A 1 87 ? -15.085 3.977 10.525 1.00 92.75 87 ASN A O 1
ATOM 710 N N . ILE A 1 88 ? -13.803 4.903 8.915 1.00 92.44 88 ILE A N 1
ATOM 711 C CA . ILE A 1 88 ? -12.504 4.764 9.591 1.00 92.44 88 ILE A CA 1
ATOM 712 C C . ILE A 1 88 ? -12.516 5.371 11.001 1.00 92.44 88 ILE A C 1
ATOM 714 O O . ILE A 1 88 ? -12.050 4.744 11.950 1.00 92.44 88 ILE A O 1
ATOM 718 N N . LEU A 1 89 ? -13.061 6.582 11.163 1.00 93.31 89 LEU A N 1
ATOM 719 C CA . LEU A 1 89 ? -13.092 7.265 12.462 1.00 93.31 89 LEU A CA 1
ATOM 720 C C . LEU A 1 89 ? -13.990 6.528 13.456 1.00 93.31 89 LEU A C 1
ATOM 722 O O . LEU A 1 89 ? -13.628 6.378 14.620 1.00 93.31 89 LEU A O 1
ATOM 726 N N . LYS A 1 90 ? -15.133 6.012 12.992 1.00 93.31 90 LYS A N 1
ATOM 727 C CA . LYS A 1 90 ? -16.024 5.183 1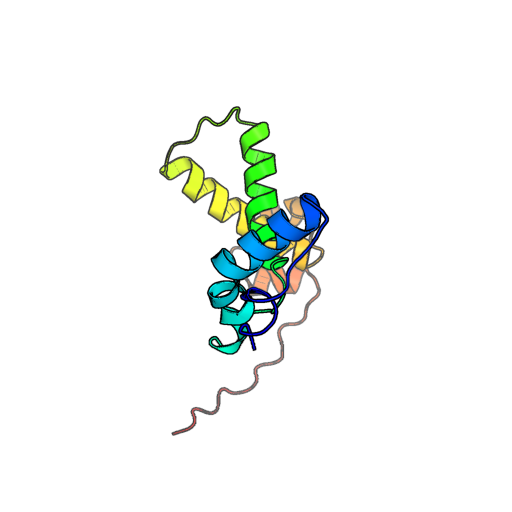3.809 1.00 93.31 90 LYS A CA 1
ATOM 728 C C . LYS A 1 90 ? -15.316 3.916 14.292 1.00 93.31 90 LYS A C 1
ATOM 730 O O . LYS A 1 90 ? -15.470 3.559 15.455 1.00 93.31 90 LYS A O 1
ATOM 735 N N . PHE A 1 91 ? -14.535 3.262 13.429 1.00 93.81 91 PHE A N 1
ATOM 736 C CA . PHE A 1 91 ? -13.730 2.102 13.814 1.00 93.81 91 PHE A CA 1
ATOM 737 C C . PHE A 1 91 ? -12.652 2.481 14.839 1.00 93.81 91 PHE A C 1
ATOM 739 O O . PHE A 1 91 ? -12.607 1.897 15.917 1.00 93.81 91 PHE A O 1
ATOM 746 N N . MET A 1 92 ? -11.863 3.525 14.582 1.00 92.44 92 MET A N 1
ATOM 747 C CA . MET A 1 92 ? -10.814 3.980 15.506 1.00 92.44 92 MET A CA 1
ATOM 748 C C . MET A 1 92 ? -11.350 4.352 16.896 1.00 92.44 92 MET A C 1
ATOM 750 O O . MET A 1 92 ? -10.734 4.037 17.912 1.00 92.44 92 MET A O 1
ATOM 754 N N . LEU A 1 93 ? -12.524 4.988 16.958 1.00 94.56 93 LEU A N 1
ATOM 755 C CA . LEU A 1 93 ? -13.167 5.369 18.218 1.00 94.56 93 LEU A CA 1
ATOM 756 C C . LEU A 1 93 ? -13.832 4.193 18.947 1.00 94.56 93 LEU A C 1
ATOM 758 O O . LEU A 1 93 ? -14.056 4.285 20.153 1.00 94.56 93 LEU A O 1
ATOM 762 N N . SER A 1 94 ? -14.128 3.091 18.249 1.00 93.56 94 SER A N 1
ATOM 763 C CA . SER A 1 94 ? -14.728 1.893 18.855 1.00 93.56 94 SER A CA 1
ATOM 764 C C . SER A 1 94 ? -13.778 1.145 19.794 1.00 93.56 94 SER A C 1
ATOM 766 O O . SER A 1 94 ? -14.240 0.389 20.642 1.00 93.56 94 SER A O 1
ATOM 768 N N . LYS A 1 95 ? -12.461 1.377 19.663 1.00 91.69 95 LYS A N 1
ATOM 769 C CA . LYS A 1 95 ? -11.386 0.623 20.334 1.00 91.69 95 LYS A CA 1
ATOM 770 C C . LYS A 1 95 ? -11.354 -0.870 19.986 1.00 91.69 95 LYS A C 1
ATOM 772 O O . LYS A 1 95 ? -10.667 -1.630 20.664 1.00 91.69 95 LYS A O 1
ATOM 777 N N . GLU A 1 96 ? -12.058 -1.285 18.935 1.00 91.25 96 GLU A N 1
ATOM 778 C CA . GLU A 1 96 ? -11.950 -2.639 18.411 1.00 91.25 96 GLU A CA 1
ATOM 779 C C . GLU A 1 96 ? -10.554 -2.886 17.846 1.00 91.25 96 GLU A C 1
ATOM 781 O O . GLU A 1 96 ? -10.014 -2.095 17.075 1.00 91.25 96 GLU A O 1
ATOM 786 N N . THR A 1 97 ? -9.971 -4.016 18.229 1.00 91.00 97 THR A N 1
ATOM 787 C CA . THR A 1 97 ? -8.628 -4.435 17.800 1.00 91.00 97 THR A CA 1
ATOM 788 C C . THR A 1 97 ? -8.656 -5.748 17.026 1.00 91.00 97 THR A C 1
ATOM 790 O O . THR A 1 97 ? -7.611 -6.272 16.646 1.00 91.00 97 THR A O 1
ATOM 793 N N . THR A 1 98 ? -9.851 -6.290 16.777 1.00 91.19 98 THR A N 1
ATOM 794 C CA . THR A 1 98 ? -10.035 -7.595 16.143 1.00 91.19 98 THR A CA 1
ATOM 795 C C . THR A 1 98 ? -10.630 -7.462 14.748 1.00 91.19 98 THR A C 1
ATOM 797 O O . THR A 1 98 ? -11.478 -6.606 14.482 1.00 91.19 98 THR A O 1
ATOM 800 N N . LEU A 1 99 ? -10.233 -8.369 13.852 1.00 87.88 99 LEU A N 1
ATOM 801 C CA . LEU A 1 99 ? -10.840 -8.467 12.525 1.00 87.88 99 LEU A CA 1
ATOM 802 C C . LEU A 1 99 ? -12.335 -8.803 12.626 1.00 87.88 99 LEU A C 1
ATOM 804 O O . LEU A 1 99 ? -13.136 -8.258 11.878 1.00 87.88 99 LEU A O 1
ATOM 808 N N . VAL A 1 100 ? -12.726 -9.655 13.578 1.00 89.50 100 VAL A N 1
ATOM 809 C CA . VAL A 1 100 ? -14.135 -10.020 13.803 1.00 89.50 100 VAL A CA 1
ATOM 810 C C . VAL A 1 100 ? -14.962 -8.801 14.221 1.00 89.50 100 VAL A C 1
ATOM 812 O O . VAL A 1 100 ? -16.044 -8.595 13.675 1.00 89.50 100 VAL A O 1
ATOM 815 N N . GLY A 1 101 ? -14.445 -7.969 15.131 1.00 89.38 101 GLY A N 1
ATOM 816 C CA . GLY A 1 101 ? -15.079 -6.716 15.544 1.00 89.38 101 GLY A CA 1
ATOM 817 C C . GLY A 1 101 ? -15.249 -5.751 14.373 1.00 89.38 101 GLY A C 1
ATOM 818 O O . GLY A 1 101 ? -16.353 -5.259 14.137 1.00 89.38 101 GLY A O 1
ATOM 819 N N . LEU A 1 102 ? -14.200 -5.574 13.560 1.00 90.44 102 LEU A N 1
ATOM 820 C CA . LEU A 1 102 ? -14.264 -4.783 12.327 1.00 90.44 102 LEU A CA 1
ATOM 821 C C . LEU A 1 102 ? -15.354 -5.311 11.381 1.00 90.44 102 LEU A C 1
ATOM 823 O O . LEU A 1 102 ? -16.244 -4.566 10.983 1.00 90.44 102 LEU A O 1
ATOM 827 N N . LEU A 1 103 ? -15.337 -6.602 11.046 1.00 90.62 103 LEU A N 1
ATOM 828 C CA . LEU A 1 103 ? -16.310 -7.204 10.128 1.00 90.62 103 LEU A CA 1
ATOM 829 C C . LEU A 1 103 ? -17.752 -7.100 10.652 1.00 90.62 103 LEU A C 1
ATOM 831 O O . LEU A 1 103 ? -18.664 -6.788 9.885 1.00 90.62 103 LEU A O 1
ATOM 835 N N . SER A 1 104 ? -17.944 -7.276 11.960 1.00 90.06 104 SER A N 1
ATOM 836 C CA . SER A 1 104 ? -19.230 -7.076 12.632 1.00 90.06 104 SER A CA 1
ATOM 837 C C . SER A 1 104 ? -19.728 -5.636 12.474 1.00 90.06 104 SER A C 1
ATOM 839 O O . SER A 1 104 ? -20.870 -5.411 12.066 1.00 90.06 104 SER A O 1
ATOM 841 N N . MET A 1 105 ? -18.856 -4.643 12.692 1.00 89.94 105 MET A N 1
ATOM 842 C CA . MET A 1 105 ? -19.180 -3.230 12.470 1.00 89.94 105 MET A CA 1
ATOM 843 C C . MET A 1 105 ? -19.534 -2.926 11.010 1.00 89.94 105 MET A C 1
ATOM 845 O O . MET A 1 105 ? -20.327 -2.017 10.757 1.00 89.94 105 MET A O 1
ATOM 849 N N . ALA A 1 106 ? -18.954 -3.666 10.059 1.00 87.88 106 ALA A N 1
ATOM 850 C CA . ALA A 1 106 ? -19.244 -3.550 8.628 1.00 87.88 106 ALA A CA 1
ATOM 851 C C . ALA A 1 106 ? -20.604 -4.150 8.239 1.00 87.88 106 ALA A C 1
ATOM 853 O O . ALA A 1 106 ? -20.983 -4.124 7.070 1.00 87.88 106 ALA A O 1
ATOM 854 N N . GLY A 1 107 ? -21.328 -4.745 9.192 1.00 84.19 107 GLY A N 1
ATOM 855 C CA . GLY A 1 107 ? -22.564 -5.473 8.929 1.00 84.19 107 GLY A CA 1
ATOM 856 C C . GLY A 1 107 ? -22.341 -6.838 8.273 1.00 84.19 107 GLY A C 1
ATOM 857 O O . GLY A 1 107 ? -23.311 -7.477 7.860 1.00 84.19 107 GLY A O 1
ATOM 858 N N . ARG A 1 108 ? -21.092 -7.322 8.188 1.00 76.25 108 ARG A N 1
ATOM 859 C CA . ARG A 1 108 ? -20.813 -8.698 7.773 1.00 76.25 108 ARG A CA 1
ATOM 860 C C . ARG A 1 108 ? -21.043 -9.606 8.975 1.00 76.25 108 ARG A C 1
ATOM 862 O O . ARG A 1 108 ? -20.355 -9.503 9.988 1.00 76.25 108 ARG A O 1
ATOM 869 N N . LYS A 1 109 ? -22.030 -10.499 8.880 1.00 61.06 109 LYS A N 1
ATOM 870 C CA . LYS A 1 109 ? -22.199 -11.552 9.887 1.00 61.06 109 LYS A CA 1
ATOM 871 C C . LYS A 1 109 ? -20.960 -12.451 9.839 1.00 61.06 109 LYS A C 1
ATOM 873 O O . LYS A 1 109 ? -20.547 -12.801 8.732 1.00 61.06 109 LYS A O 1
ATOM 878 N N . PRO A 1 110 ? -20.373 -12.836 10.984 1.00 55.69 110 PRO A N 1
ATOM 879 C CA . PRO A 1 110 ? -19.385 -13.901 10.975 1.00 55.69 110 PRO A CA 1
ATOM 880 C C . PRO A 1 110 ? -20.051 -15.129 10.346 1.00 55.69 110 PRO A C 1
ATOM 882 O O . PRO A 1 110 ? -21.153 -15.512 10.755 1.00 55.69 110 PRO A O 1
ATOM 885 N N . GLU A 1 111 ? -19.419 -15.685 9.309 1.00 54.06 111 GLU A N 1
ATOM 886 C CA . GLU A 1 111 ? -19.757 -17.009 8.785 1.00 54.06 111 GLU A CA 1
ATOM 887 C C . GLU A 1 111 ? -19.925 -17.932 9.993 1.00 54.06 111 GLU A C 1
ATOM 889 O O . GLU A 1 111 ? -19.050 -18.010 10.862 1.00 54.06 111 GLU A O 1
ATOM 894 N N . ARG A 1 112 ? -21.107 -18.541 10.116 1.00 49.53 112 ARG A N 1
ATOM 895 C CA . ARG A 1 112 ? -21.398 -19.461 11.212 1.00 49.53 112 ARG A CA 1
ATOM 896 C C . ARG A 1 112 ? -20.419 -20.614 11.073 1.00 49.53 112 ARG A C 1
ATOM 898 O O . ARG A 1 112 ? -20.600 -21.425 10.180 1.00 49.53 112 ARG A O 1
ATOM 905 N N . ASN A 1 113 ? -19.406 -20.625 11.936 1.00 44.25 113 ASN A N 1
ATOM 906 C CA . ASN A 1 113 ? -18.543 -21.741 12.302 1.00 44.25 113 ASN A CA 1
ATOM 907 C C . ASN A 1 113 ? -18.735 -22.980 11.406 1.00 44.25 113 ASN A C 1
ATOM 909 O O . ASN A 1 113 ? -19.512 -23.872 11.749 1.00 44.25 113 ASN A O 1
ATOM 913 N N . PHE A 1 114 ? -18.050 -23.035 10.261 1.00 40.66 114 PHE A N 1
ATOM 914 C CA . PHE A 1 114 ? -17.836 -24.326 9.621 1.00 40.66 114 PHE A CA 1
ATOM 915 C C . PHE A 1 114 ? -16.884 -25.095 10.539 1.00 40.66 114 PHE A C 1
ATOM 917 O O . PHE A 1 114 ? -15.800 -24.579 10.830 1.00 40.66 114 PHE A O 1
ATOM 924 N N . PRO A 1 115 ? -17.289 -26.258 11.080 1.00 37.97 115 PRO A N 1
ATOM 925 C CA . PRO A 1 115 ? -16.379 -27.071 11.861 1.00 37.97 115 PRO A CA 1
ATOM 926 C C . PRO A 1 115 ? -15.180 -27.391 10.972 1.00 37.97 115 PRO A C 1
ATOM 928 O O . PRO A 1 115 ? -15.328 -27.885 9.855 1.00 37.97 115 PRO A O 1
ATOM 931 N N . ILE A 1 116 ? -13.995 -27.042 11.462 1.00 45.59 116 ILE A N 1
ATOM 932 C CA . ILE A 1 116 ? -12.733 -27.474 10.881 1.00 45.59 116 ILE A CA 1
ATOM 933 C C . ILE A 1 116 ? -12.683 -28.978 11.152 1.00 45.59 116 ILE A C 1
ATOM 935 O O . ILE A 1 116 ? -12.223 -29.405 12.210 1.00 45.59 116 ILE A O 1
ATOM 939 N N . GLU A 1 117 ? -13.228 -29.789 10.248 1.00 41.72 117 GLU A N 1
ATOM 940 C CA . GLU A 1 117 ? -12.833 -31.188 10.192 1.00 41.72 117 GLU A CA 1
ATOM 941 C C . GLU A 1 117 ? -11.351 -31.192 9.814 1.00 41.72 117 GLU A C 1
ATOM 943 O O . GLU A 1 117 ? -10.965 -30.873 8.689 1.00 41.72 117 GLU A O 1
ATOM 948 N N . LEU A 1 118 ? -10.512 -31.474 10.815 1.00 44.66 118 LEU A N 1
ATOM 949 C CA . LEU A 1 118 ? -9.152 -31.936 10.605 1.00 44.66 118 LEU A CA 1
ATOM 950 C C . LEU A 1 118 ? -9.238 -33.139 9.663 1.00 44.66 118 LEU A C 1
ATOM 952 O O . LEU A 1 118 ? -9.699 -34.205 10.068 1.00 44.66 118 LEU A O 1
ATOM 956 N N . CYS A 1 119 ? -8.794 -32.974 8.420 1.00 33.81 119 CYS A N 1
ATOM 957 C CA . CYS A 1 119 ? -8.471 -34.127 7.601 1.00 33.81 119 CYS A CA 1
ATOM 958 C C . CYS A 1 119 ? -7.220 -34.758 8.226 1.00 33.81 119 CYS A C 1
ATOM 960 O O . CYS A 1 119 ? -6.158 -34.129 8.256 1.00 33.81 119 CYS A O 1
ATOM 962 N N . GLY A 1 120 ? -7.408 -35.937 8.822 1.00 37.38 120 GLY A N 1
ATOM 963 C CA . GLY A 1 120 ? -6.324 -36.863 9.144 1.00 37.38 120 GLY A CA 1
ATOM 964 C C . GLY A 1 120 ? -5.714 -37.481 7.895 1.00 37.38 120 GLY A C 1
ATOM 965 O O . GLY A 1 120 ? -6.257 -37.259 6.786 1.00 37.38 120 GLY A O 1
#

pLDDT: mean 81.31, std 14.48, range [33.81, 94.56]

Radius of gyration: 22.36 Å; Cα contacts (8 Å, |Δi|>4): 49; chains: 1; bounding box: 36×53×60 Å

Mean predicted aligned error: 11.46 Å

Solvent-accessible surface area (backbone atoms only — not comparable to full-atom values): 7550 Å² total; per-residue (Å²): 144,69,80,67,67,72,72,62,87,61,92,47,73,66,55,47,52,51,39,55,48,47,61,75,43,46,80,68,70,54,48,43,82,81,36,89,94,47,65,93,62,64,60,68,63,50,56,64,48,48,58,54,58,54,51,42,68,76,50,80,66,78,72,52,76,66,60,47,54,54,46,50,55,53,49,53,54,47,50,52,25,56,79,46,76,36,62,57,67,63,47,67,72,66,69,63,87,45,72,67,54,50,39,47,75,45,69,43,74,78,77,78,77,72,78,80,74,76,81,125